Protein AF-A0A3N6SFM1-F1 (afdb_monomer_lite)

Secondary structure (DSSP, 8-state):
-----EEEE-TTS-EEEEE-TT--EEEEEEE-TTS-EEEEEESS--SS---EEETTEEEETTTTEEE-

Organism: NCBI:txid69224

Foldseek 3Di:
DDWDKDFDADPQAFTAFIAGPVRDTQKGFDADPVQHGPDIDGDHHPPDDPQDRGVQWGQPPVVRDTGD

Sequence (68 aa):
EP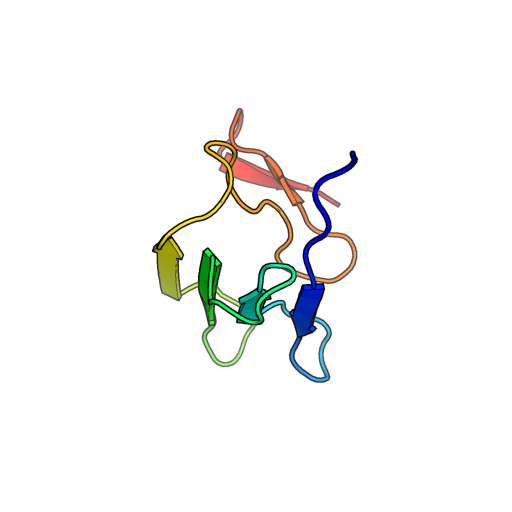EIYWYHCQPNGTPERLTDKAGRVCWQGHNGAWGKLLREERLNGPDDAQNLRMQGQYLDRKSYYFRK

pLDDT: mean 74.47, std 10.74, range [55.19, 89.75]

Radius of gyration: 12.05 Å; chains: 1; bounding box: 29×28×27 Å

InterPro domains:
  IPR001826 RHS protein, conserved region [PF03527] (4-40)

Structure (mmCIF, N/CA/C/O backbone):
data_AF-A0A3N6SFM1-F1
#
_entry.id   AF-A0A3N6SFM1-F1
#
loop_
_atom_site.group_PDB
_atom_site.id
_atom_site.type_symbol
_atom_site.label_atom_id
_atom_site.label_alt_id
_atom_site.label_comp_id
_atom_site.label_asym_id
_atom_site.label_entity_id
_atom_site.label_seq_id
_atom_site.pdbx_PDB_ins_code
_atom_site.Cartn_x
_atom_site.Cartn_y
_atom_site.Cartn_z
_atom_site.occupancy
_atom_site.B_iso_or_equiv
_atom_site.auth_seq_id
_atom_site.auth_comp_id
_atom_site.auth_asym_id
_atom_site.auth_atom_id
_atom_site.pdbx_PDB_model_num
ATOM 1 N N . GLU A 1 1 ? -18.307 4.730 12.729 1.00 72.69 1 GLU A N 1
ATOM 2 C CA . GLU A 1 1 ? -17.250 3.706 12.892 1.00 72.69 1 GLU A CA 1
ATOM 3 C C . GLU A 1 1 ? -16.096 4.047 11.962 1.00 72.69 1 GLU A C 1
ATOM 5 O O . GLU A 1 1 ? -16.377 4.618 10.912 1.00 72.69 1 GLU A O 1
ATOM 10 N N . PRO A 1 2 ? -14.836 3.766 12.326 1.00 74.69 2 PRO A N 1
ATOM 11 C CA . PRO A 1 2 ? -13.713 3.964 11.415 1.00 74.69 2 PRO A CA 1
ATOM 12 C C . PRO A 1 2 ? -13.800 2.994 10.229 1.00 74.69 2 PRO A C 1
ATOM 14 O O . PRO A 1 2 ? -14.165 1.829 10.397 1.00 74.69 2 PRO A O 1
ATOM 17 N N . GLU A 1 3 ? -13.436 3.461 9.036 1.00 80.06 3 GLU A N 1
ATOM 18 C CA . GLU A 1 3 ? -13.210 2.577 7.893 1.00 80.06 3 GLU A CA 1
ATOM 19 C C . GLU A 1 3 ? -11.833 1.920 8.016 1.00 80.06 3 GLU A C 1
ATOM 21 O O . GLU A 1 3 ? -10.828 2.593 8.246 1.00 80.06 3 GLU A O 1
ATOM 26 N N . ILE A 1 4 ? -11.790 0.594 7.882 1.00 83.94 4 ILE A N 1
ATOM 27 C CA . ILE A 1 4 ? -10.563 -0.201 7.982 1.00 83.94 4 ILE A CA 1
ATOM 28 C C . ILE A 1 4 ? -10.307 -0.860 6.632 1.00 83.94 4 ILE A C 1
ATOM 30 O O . ILE A 1 4 ? -11.213 -1.452 6.041 1.00 83.94 4 ILE A O 1
ATOM 34 N N . TYR A 1 5 ? -9.056 -0.776 6.185 1.00 85.88 5 TYR A N 1
ATOM 35 C CA . TYR A 1 5 ? -8.582 -1.377 4.948 1.00 85.88 5 TYR A CA 1
ATOM 36 C C . TYR A 1 5 ? -7.325 -2.210 5.201 1.00 85.88 5 TYR A C 1
ATOM 38 O O . TYR A 1 5 ? -6.508 -1.875 6.061 1.00 85.88 5 TYR A O 1
ATOM 46 N N . TRP A 1 6 ? -7.149 -3.271 4.415 1.00 87.56 6 TRP A N 1
ATOM 47 C CA . TRP A 1 6 ? -6.005 -4.179 4.514 1.00 87.56 6 TRP A CA 1
ATOM 48 C C . TRP A 1 6 ? -5.151 -4.115 3.259 1.00 87.56 6 TRP A C 1
ATOM 50 O O . TRP A 1 6 ? -5.649 -4.289 2.144 1.00 87.56 6 TRP A O 1
ATOM 60 N N . TYR A 1 7 ? -3.856 -3.888 3.458 1.00 86.88 7 TYR A N 1
ATOM 61 C CA . TYR A 1 7 ? -2.863 -3.955 2.397 1.00 86.88 7 TYR A CA 1
ATOM 62 C C . TYR A 1 7 ? -2.377 -5.380 2.191 1.00 86.88 7 TYR A C 1
ATOM 64 O O . TYR A 1 7 ? -2.036 -6.078 3.145 1.00 86.88 7 TYR A O 1
ATOM 72 N N . HIS A 1 8 ? -2.255 -5.754 0.924 1.00 87.69 8 HIS A N 1
ATOM 73 C CA . HIS A 1 8 ? -1.573 -6.964 0.490 1.00 87.69 8 HIS A CA 1
ATOM 74 C C . HIS A 1 8 ? -0.302 -6.537 -0.230 1.00 87.69 8 HIS A C 1
ATOM 76 O O . HIS A 1 8 ? -0.366 -5.804 -1.223 1.00 87.69 8 HIS A O 1
ATOM 82 N N . CYS A 1 9 ? 0.842 -6.955 0.303 1.00 86.25 9 CYS A N 1
ATOM 83 C CA . CYS A 1 9 ? 2.155 -6.553 -0.181 1.00 86.25 9 CYS A CA 1
ATOM 84 C C . CYS A 1 9 ? 2.958 -7.764 -0.659 1.00 86.25 9 CYS A C 1
ATOM 86 O O . CYS A 1 9 ? 2.874 -8.846 -0.078 1.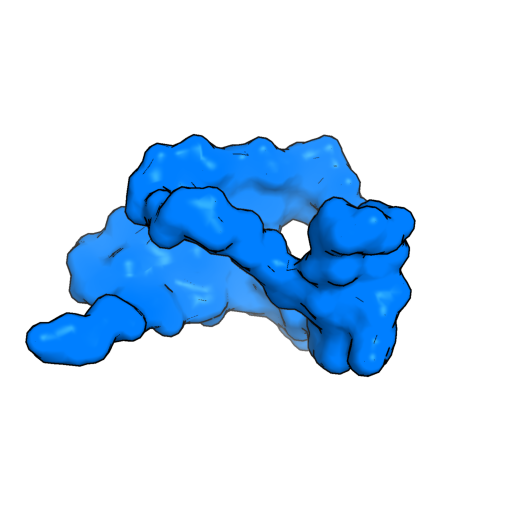00 86.25 9 CYS A O 1
ATOM 88 N N . GLN A 1 10 ? 3.803 -7.543 -1.662 1.00 83.19 10 GLN A N 1
ATOM 89 C CA . GLN A 1 10 ? 4.866 -8.468 -2.039 1.00 83.19 10 GLN A CA 1
ATOM 90 C C . GLN A 1 10 ? 5.874 -8.646 -0.890 1.00 83.19 10 GLN A C 1
ATOM 92 O O . GLN A 1 10 ? 5.994 -7.762 -0.034 1.00 83.19 10 GLN A O 1
ATOM 97 N N . PRO A 1 11 ? 6.697 -9.714 -0.909 1.00 82.06 11 PRO A N 1
ATOM 98 C CA . PRO A 1 11 ? 7.758 -9.920 0.082 1.00 82.06 11 PRO A CA 1
ATOM 99 C C . PRO A 1 11 ? 8.754 -8.755 0.200 1.00 82.06 11 PRO A C 1
ATOM 101 O O . PRO A 1 11 ? 9.324 -8.533 1.262 1.00 82.06 11 PRO A O 1
ATOM 104 N N . ASN A 1 12 ? 8.945 -7.983 -0.875 1.00 78.69 12 ASN A N 1
ATOM 105 C CA . ASN A 1 12 ? 9.794 -6.786 -0.891 1.00 78.69 12 ASN A CA 1
ATOM 106 C C . ASN A 1 12 ? 9.114 -5.531 -0.290 1.00 78.69 12 ASN A C 1
ATOM 108 O O . ASN A 1 12 ? 9.702 -4.451 -0.301 1.00 78.69 12 ASN A O 1
ATOM 112 N N . GLY A 1 13 ? 7.875 -5.648 0.201 1.00 77.62 13 GLY A N 1
ATOM 113 C CA . GLY A 1 13 ? 7.105 -4.558 0.801 1.00 77.62 13 GLY A CA 1
ATOM 114 C C . GLY A 1 13 ? 6.333 -3.677 -0.187 1.00 77.62 13 GLY A C 1
ATOM 115 O O . GLY A 1 13 ? 5.739 -2.686 0.237 1.00 77.62 13 GLY A O 1
ATOM 116 N N . THR A 1 14 ? 6.315 -4.012 -1.479 1.00 82.56 14 THR A N 1
ATOM 117 C CA . THR A 1 14 ? 5.533 -3.282 -2.489 1.00 82.56 14 THR A CA 1
ATOM 118 C C . THR A 1 14 ? 4.046 -3.641 -2.354 1.00 82.56 14 THR A C 1
ATOM 120 O O . THR A 1 14 ? 3.719 -4.826 -2.431 1.00 82.56 14 THR A O 1
ATOM 123 N N . PRO A 1 15 ? 3.124 -2.677 -2.172 1.00 82.56 15 PRO A N 1
ATOM 124 C CA . PRO A 1 15 ? 1.699 -2.940 -2.103 1.00 82.56 15 PRO A CA 1
ATOM 125 C C . PRO A 1 15 ? 1.153 -3.295 -3.489 1.00 82.56 15 PRO A C 1
ATOM 127 O O . PRO A 1 15 ? 1.376 -2.587 -4.474 1.00 82.56 15 PRO A O 1
ATOM 130 N N . GLU A 1 16 ? 0.399 -4.388 -3.550 1.00 86.75 16 GLU A N 1
ATOM 131 C CA . GLU A 1 16 ? -0.270 -4.869 -4.762 1.00 86.75 16 GLU A CA 1
ATOM 132 C C . GLU A 1 16 ? -1.773 -4.647 -4.703 1.00 86.75 16 GLU A C 1
ATOM 134 O O . GLU A 1 16 ? -2.402 -4.444 -5.738 1.00 86.75 16 GLU A O 1
ATOM 139 N N . ARG A 1 17 ? -2.372 -4.687 -3.508 1.00 88.19 17 ARG A N 1
ATOM 140 C CA . ARG A 1 17 ? -3.828 -4.630 -3.362 1.00 88.19 17 ARG A CA 1
ATOM 141 C C . ARG A 1 17 ? -4.266 -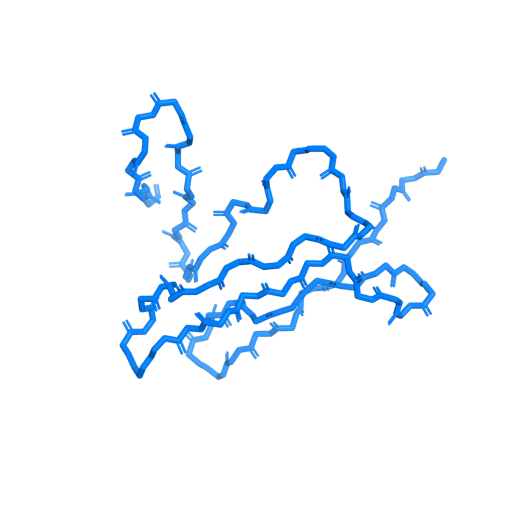4.001 -2.049 1.00 88.19 17 ARG A C 1
ATOM 143 O O . ARG A 1 17 ? -3.591 -4.145 -1.033 1.00 88.19 17 ARG A O 1
ATOM 150 N N . LEU A 1 18 ? -5.432 -3.362 -2.077 1.00 87.69 18 LEU A N 1
ATOM 151 C CA . LEU A 1 18 ? -6.173 -2.901 -0.906 1.00 87.69 18 LEU A CA 1
ATOM 152 C C . LEU A 1 18 ? -7.553 -3.562 -0.886 1.00 87.69 18 LEU A C 1
ATOM 154 O O . LEU A 1 18 ? -8.246 -3.543 -1.908 1.00 87.69 18 LEU A O 1
ATOM 158 N N . THR A 1 19 ? -7.962 -4.100 0.261 1.00 89.75 19 THR A N 1
ATOM 159 C CA . THR A 1 19 ? -9.309 -4.659 0.448 1.00 89.75 19 THR A CA 1
ATOM 160 C C . THR A 1 19 ? -10.077 -3.991 1.582 1.00 89.75 19 THR A C 1
ATOM 162 O O . THR A 1 19 ? -9.469 -3.582 2.573 1.00 89.75 19 THR A O 1
ATOM 165 N N . ASP A 1 20 ? -11.403 -3.910 1.445 1.00 88.50 20 ASP A N 1
ATOM 166 C CA . ASP A 1 20 ? -12.321 -3.483 2.509 1.00 88.50 20 ASP A CA 1
ATOM 167 C C . ASP A 1 20 ? -12.564 -4.595 3.550 1.00 88.50 20 ASP A C 1
ATOM 169 O O . ASP A 1 20 ? -12.067 -5.720 3.439 1.00 88.50 20 ASP A O 1
ATOM 173 N N . LYS A 1 21 ? -13.392 -4.289 4.557 1.00 88.94 21 LYS A N 1
ATOM 174 C CA . LYS A 1 21 ? -13.802 -5.233 5.614 1.00 88.94 21 LYS A CA 1
ATOM 175 C C . LYS A 1 21 ? -14.583 -6.448 5.121 1.00 88.94 21 LYS A C 1
ATOM 177 O O . LYS A 1 21 ? -14.688 -7.433 5.840 1.00 88.94 21 LYS A O 1
ATOM 182 N N . ALA A 1 22 ? -15.155 -6.372 3.924 1.00 89.75 22 ALA A N 1
ATOM 183 C CA . ALA A 1 22 ? -15.857 -7.472 3.280 1.00 89.75 22 ALA A CA 1
ATOM 184 C C . ALA A 1 22 ? -14.938 -8.268 2.332 1.00 89.75 22 ALA A C 1
ATOM 186 O O . ALA A 1 22 ? -15.413 -9.171 1.646 1.00 89.75 22 ALA A O 1
ATOM 187 N N . GLY A 1 23 ? -13.641 -7.939 2.273 1.00 87.62 23 GLY A N 1
ATOM 188 C CA . GLY A 1 23 ? -12.665 -8.573 1.390 1.00 87.62 23 GLY A CA 1
ATOM 189 C C . GLY A 1 23 ? -12.753 -8.120 -0.069 1.00 87.62 23 GLY A C 1
ATOM 190 O O . GLY A 1 23 ? -12.098 -8.711 -0.929 1.00 87.62 23 GLY A O 1
ATOM 191 N N . ARG A 1 24 ? -13.540 -7.086 -0.384 1.00 89.06 24 ARG A N 1
ATOM 192 C CA . ARG A 1 24 ? -13.653 -6.561 -1.750 1.00 89.06 24 ARG A CA 1
ATOM 193 C C . ARG A 1 24 ? -12.426 -5.744 -2.097 1.00 89.06 24 ARG A C 1
ATOM 195 O O . ARG A 1 24 ? -11.911 -5.004 -1.266 1.00 89.06 24 ARG A O 1
ATOM 202 N N . VAL A 1 25 ? -11.979 -5.857 -3.344 1.00 86.88 25 VAL A N 1
ATOM 203 C CA . VAL A 1 25 ? -10.830 -5.097 -3.837 1.00 86.88 25 VAL A CA 1
ATOM 204 C C . VAL A 1 25 ? -11.238 -3.650 -4.086 1.00 86.88 25 VAL A C 1
ATOM 206 O O . VAL A 1 25 ? -12.113 -3.372 -4.901 1.00 86.88 25 VAL A O 1
ATOM 209 N N . CYS A 1 26 ? -10.575 -2.731 -3.393 1.00 86.06 26 CYS A N 1
ATOM 210 C CA . CYS A 1 26 ? -10.798 -1.291 -3.507 1.00 86.06 26 CYS A CA 1
ATOM 211 C C . CYS A 1 26 ? -9.761 -0.630 -4.424 1.00 86.06 26 CYS A C 1
ATOM 213 O O . CYS A 1 26 ? -10.067 0.332 -5.129 1.00 86.06 26 CYS A O 1
ATOM 215 N N . TRP A 1 27 ? -8.540 -1.170 -4.430 1.00 86.50 27 TRP A N 1
ATOM 216 C CA . TRP A 1 27 ? -7.415 -0.707 -5.240 1.00 86.50 27 TRP A CA 1
ATOM 217 C C . TRP A 1 27 ? -6.494 -1.876 -5.592 1.00 86.50 27 TRP A C 1
ATOM 219 O O . TRP A 1 27 ? -6.295 -2.780 -4.773 1.00 86.50 27 TRP A O 1
ATOM 229 N N . GLN A 1 28 ? -5.901 -1.831 -6.783 1.00 85.44 28 GLN A N 1
ATOM 230 C CA . GLN A 1 28 ? -4.872 -2.767 -7.218 1.00 85.44 28 GLN A CA 1
ATOM 231 C C . GLN A 1 28 ? -3.773 -2.043 -8.005 1.00 85.44 28 GLN A C 1
ATOM 233 O O . GLN A 1 28 ? -4.044 -1.263 -8.918 1.00 85.44 28 GLN A O 1
ATOM 238 N N . GLY A 1 29 ? -2.519 -2.312 -7.648 1.00 83.38 29 GLY A N 1
ATOM 239 C CA . GLY A 1 29 ? -1.336 -1.820 -8.341 1.00 83.38 29 GLY A CA 1
ATOM 240 C C . GLY A 1 29 ? -0.620 -2.962 -9.046 1.00 83.38 29 GLY A C 1
ATOM 241 O O . GLY A 1 29 ? -0.302 -3.979 -8.433 1.00 83.38 29 GLY A O 1
ATOM 242 N N . HIS A 1 30 ? -0.336 -2.790 -10.333 1.00 80.69 30 HIS A N 1
ATOM 243 C CA . HIS A 1 30 ? 0.519 -3.700 -11.085 1.00 80.69 30 HIS A CA 1
ATOM 244 C C . HIS A 1 30 ? 1.911 -3.098 -11.177 1.00 80.69 30 HIS A C 1
ATOM 246 O O . HIS A 1 30 ? 2.119 -2.086 -11.849 1.00 80.69 30 HIS A O 1
ATOM 252 N N . ASN A 1 31 ? 2.860 -3.721 -10.488 1.00 76.75 31 ASN A N 1
ATOM 253 C CA . ASN A 1 31 ? 4.245 -3.278 -10.438 1.00 76.75 31 ASN A CA 1
ATOM 254 C C . ASN A 1 31 ? 5.109 -4.147 -11.359 1.00 76.75 31 ASN A C 1
ATOM 256 O O . ASN A 1 31 ? 4.912 -5.356 -11.460 1.00 76.75 31 ASN A O 1
ATOM 260 N N . GLY A 1 32 ? 6.068 -3.528 -12.042 1.00 73.62 32 GLY A N 1
ATOM 261 C CA . GLY A 1 32 ? 7.103 -4.246 -12.780 1.00 73.62 32 GLY A CA 1
ATOM 262 C C . GLY A 1 32 ? 8.123 -4.884 -11.836 1.00 73.62 32 GLY A C 1
ATOM 263 O O . GLY A 1 32 ? 8.131 -4.605 -10.638 1.00 73.62 32 GLY A O 1
ATOM 264 N N . ALA A 1 33 ? 9.043 -5.676 -12.394 1.00 70.88 33 ALA A N 1
ATOM 265 C CA . ALA A 1 33 ? 10.063 -6.424 -11.642 1.00 70.88 33 ALA A CA 1
ATOM 266 C C . ALA A 1 33 ? 10.904 -5.576 -10.661 1.00 70.88 33 ALA A C 1
ATOM 268 O O . ALA A 1 33 ? 11.456 -6.108 -9.704 1.00 70.88 33 ALA A O 1
ATOM 269 N N . TRP A 1 34 ? 10.974 -4.258 -10.876 1.00 70.19 34 TRP A N 1
ATOM 270 C CA . TRP A 1 34 ? 11.748 -3.312 -10.067 1.00 70.19 34 TRP A CA 1
ATOM 271 C C . TRP A 1 34 ? 10.883 -2.326 -9.266 1.00 70.19 34 TRP A C 1
ATOM 273 O O . TRP A 1 34 ? 11.330 -1.227 -8.957 1.00 70.19 34 TRP A O 1
ATOM 283 N N . GLY A 1 35 ? 9.619 -2.661 -8.982 1.00 66.56 35 GLY A N 1
ATOM 284 C CA . GLY A 1 35 ? 8.734 -1.816 -8.163 1.00 66.56 35 GLY A CA 1
ATOM 285 C C . GLY A 1 35 ? 8.188 -0.574 -8.880 1.00 66.56 35 GLY A C 1
ATOM 286 O O . GLY A 1 35 ? 7.482 0.232 -8.279 1.00 66.56 35 GLY A O 1
ATOM 287 N N . LYS A 1 36 ? 8.468 -0.411 -10.181 1.00 71.44 36 LYS A N 1
ATOM 288 C CA . LYS A 1 36 ? 7.836 0.631 -10.998 1.00 71.44 36 LYS A CA 1
ATOM 289 C C . LYS A 1 36 ? 6.352 0.305 -11.160 1.00 71.44 36 LYS A C 1
ATOM 291 O O . LYS A 1 36 ? 6.025 -0.719 -11.757 1.00 71.44 36 LYS A O 1
ATOM 296 N N . LEU A 1 37 ? 5.475 1.193 -10.699 1.00 72.12 37 LEU A N 1
ATOM 297 C CA . LEU A 1 37 ? 4.038 1.088 -10.941 1.00 72.12 37 LEU A CA 1
ATOM 298 C C . LEU A 1 37 ? 3.767 1.205 -12.447 1.00 72.12 37 LEU A C 1
ATOM 300 O O . LEU A 1 37 ? 4.015 2.248 -13.053 1.00 72.12 37 LEU A O 1
ATOM 304 N N . LEU A 1 38 ? 3.303 0.117 -13.055 1.00 78.56 38 LEU A N 1
ATOM 305 C CA . LEU A 1 38 ? 2.965 0.042 -14.476 1.00 78.56 38 LEU A CA 1
ATOM 306 C C . LEU A 1 38 ? 1.515 0.453 -14.717 1.00 78.56 38 LEU A C 1
ATOM 308 O O . LEU A 1 38 ? 1.217 1.113 -15.709 1.00 78.56 38 LEU A O 1
ATOM 312 N N . ARG A 1 39 ? 0.615 0.055 -13.814 1.00 76.44 39 ARG A N 1
ATOM 313 C CA . ARG A 1 39 ? -0.817 0.339 -13.902 1.00 76.44 39 ARG A CA 1
ATOM 314 C C . ARG A 1 39 ? -1.432 0.412 -12.510 1.00 76.44 39 ARG A C 1
ATOM 316 O O . ARG A 1 39 ? -1.057 -0.350 -11.624 1.00 76.44 39 ARG A O 1
ATOM 323 N N . GLU A 1 40 ? -2.383 1.322 -12.354 1.00 78.56 40 GLU A N 1
ATOM 324 C CA . GLU A 1 40 ? -3.207 1.486 -11.158 1.00 78.56 40 GLU A CA 1
ATOM 325 C C . GLU A 1 40 ? -4.671 1.273 -11.543 1.00 78.56 40 GLU A C 1
ATOM 327 O O . GLU A 1 40 ? -5.158 1.876 -12.499 1.00 78.56 40 GLU A O 1
ATOM 332 N N . GLU A 1 41 ? -5.361 0.413 -10.802 1.00 79.50 41 GLU A N 1
ATOM 333 C CA . GLU A 1 41 ? -6.799 0.199 -10.911 1.00 79.50 41 GLU A CA 1
ATOM 334 C C . GLU A 1 41 ? -7.467 0.631 -9.609 1.00 79.50 41 GLU A C 1
ATOM 336 O O . GLU A 1 41 ? -7.182 0.105 -8.530 1.00 79.50 41 GLU A O 1
ATOM 341 N N . ARG A 1 42 ? -8.375 1.600 -9.720 1.00 75.62 42 ARG A N 1
ATOM 342 C CA . ARG A 1 42 ? -9.297 1.977 -8.650 1.00 75.62 42 ARG A CA 1
ATOM 343 C C . ARG A 1 42 ? -10.649 1.360 -8.950 1.00 75.62 42 ARG A C 1
ATOM 345 O O . ARG A 1 42 ? -11.180 1.570 -10.036 1.00 75.62 42 ARG A O 1
ATOM 352 N N . LEU A 1 43 ? -11.179 0.619 -7.986 1.00 73.38 43 LEU A N 1
ATOM 353 C CA . LEU A 1 43 ? -12.474 -0.035 -8.114 1.00 73.38 43 LEU A CA 1
ATOM 354 C C . LEU A 1 43 ? -13.479 0.709 -7.240 1.00 73.38 43 LEU A C 1
ATOM 356 O O . LEU A 1 43 ? -14.179 1.575 -7.740 1.00 73.38 43 LEU A O 1
ATOM 360 N N . ASN A 1 44 ? -13.468 0.446 -5.932 1.00 67.38 44 ASN A N 1
ATOM 361 C CA . ASN A 1 44 ? -14.396 1.025 -4.956 1.00 67.38 44 ASN A CA 1
ATOM 362 C C . ASN A 1 44 ? -13.647 1.403 -3.663 1.00 67.38 44 ASN A C 1
ATOM 364 O O . ASN A 1 44 ? -13.869 0.805 -2.611 1.00 67.38 44 ASN A O 1
ATOM 368 N N . GLY A 1 45 ? -12.675 2.311 -3.762 1.00 64.12 45 GLY A N 1
ATOM 369 C CA . GLY A 1 45 ? -11.890 2.813 -2.626 1.00 64.12 45 GLY A CA 1
ATOM 370 C C . GLY A 1 45 ? -12.174 4.286 -2.324 1.00 64.12 45 GLY A C 1
ATOM 371 O O . GLY A 1 45 ? -12.882 4.924 -3.101 1.00 64.12 45 GLY A O 1
ATOM 372 N N . PRO A 1 46 ? -11.613 4.836 -1.233 1.00 62.00 46 PRO A N 1
ATOM 373 C CA . PRO A 1 46 ? -11.765 6.251 -0.900 1.00 62.00 46 PRO A CA 1
ATOM 374 C C . PRO A 1 46 ? -11.337 7.156 -2.069 1.00 62.00 46 PRO A C 1
ATOM 376 O O . PRO A 1 46 ? -10.436 6.809 -2.841 1.00 62.00 46 PRO A O 1
ATOM 379 N N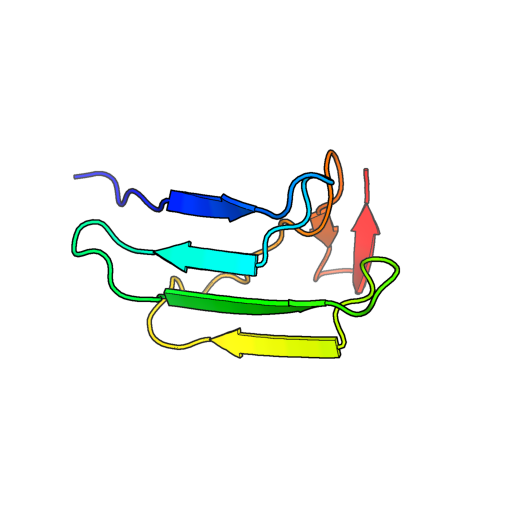 . ASP A 1 47 ? -11.984 8.319 -2.211 1.00 57.38 47 ASP A N 1
ATOM 380 C CA . ASP A 1 47 ? -11.705 9.296 -3.281 1.00 57.38 47 ASP A CA 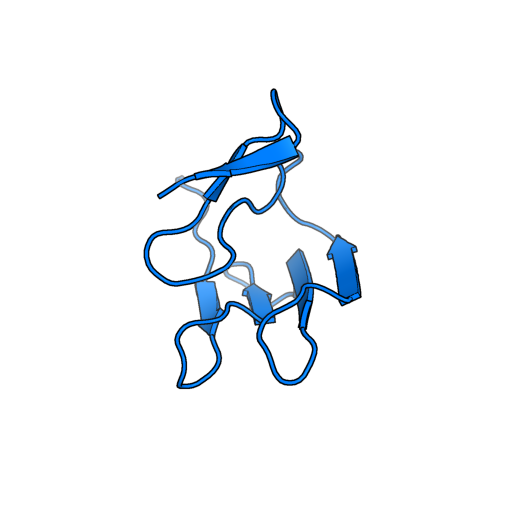1
ATOM 381 C C . ASP A 1 47 ? -10.229 9.723 -3.297 1.00 57.38 47 ASP A C 1
ATOM 383 O O . ASP A 1 47 ? -9.641 9.963 -4.356 1.00 57.38 47 ASP A O 1
ATOM 387 N N . ASP A 1 48 ? -9.574 9.682 -2.140 1.00 57.50 48 ASP A N 1
ATOM 388 C CA . ASP A 1 48 ? -8.146 9.912 -2.002 1.00 57.50 48 ASP A CA 1
ATOM 389 C C . ASP A 1 48 ? -7.317 8.700 -2.469 1.00 57.50 48 ASP A C 1
ATOM 391 O O . ASP A 1 48 ? -7.356 7.607 -1.909 1.00 57.50 48 ASP A O 1
ATOM 395 N N . ALA A 1 49 ? -6.519 8.937 -3.515 1.00 58.62 49 ALA A N 1
ATOM 396 C CA . ALA A 1 49 ? -5.333 8.171 -3.918 1.00 58.62 49 ALA A CA 1
ATOM 397 C C . ALA A 1 49 ? -4.706 7.336 -2.813 1.00 58.62 49 ALA A C 1
ATOM 399 O O . ALA A 1 49 ? -4.080 7.903 -1.927 1.00 58.62 49 ALA A O 1
ATOM 400 N N . GLN A 1 50 ? -4.707 6.010 -2.966 1.00 64.31 50 GLN A N 1
ATOM 401 C CA . GLN A 1 50 ? -3.684 5.165 -2.387 1.00 64.31 50 GLN A CA 1
ATOM 402 C C . GLN A 1 50 ? -2.293 5.747 -2.659 1.00 64.31 50 GLN A C 1
ATOM 404 O O . GLN A 1 50 ? -1.834 5.756 -3.806 1.00 64.31 50 GLN A O 1
ATOM 409 N N . ASN A 1 51 ? -1.631 6.238 -1.611 1.00 65.12 51 ASN A N 1
ATOM 410 C CA . ASN A 1 51 ? -0.350 6.936 -1.731 1.00 65.12 51 ASN A CA 1
ATOM 411 C C . ASN A 1 51 ? 0.854 6.045 -1.398 1.00 65.12 51 ASN A C 1
ATOM 413 O O . ASN A 1 51 ? 1.969 6.403 -1.758 1.00 65.12 51 ASN A O 1
ATOM 417 N N . LEU A 1 52 ? 0.662 4.883 -0.770 1.00 64.75 52 LEU A N 1
ATOM 418 C CA . LEU A 1 52 ? 1.752 3.956 -0.445 1.00 64.75 52 LEU A CA 1
ATOM 419 C C . LEU A 1 52 ? 2.247 3.208 -1.696 1.00 64.75 52 LEU A C 1
ATOM 421 O O . LEU A 1 52 ? 1.454 2.819 -2.561 1.00 64.75 52 LEU A O 1
ATOM 425 N N . ARG A 1 53 ? 3.574 3.056 -1.815 1.00 67.50 53 ARG A N 1
ATOM 426 C CA . ARG A 1 53 ? 4.247 2.489 -3.005 1.00 67.50 53 ARG A CA 1
ATOM 427 C C . ARG A 1 53 ? 5.392 1.539 -2.670 1.00 67.50 53 ARG A C 1
ATOM 429 O O . ARG A 1 53 ? 5.426 0.436 -3.180 1.00 67.50 53 ARG A O 1
ATOM 436 N N . MET A 1 54 ? 6.321 1.931 -1.812 1.00 62.94 54 MET A N 1
ATOM 437 C CA . MET A 1 54 ? 7.352 1.042 -1.259 1.00 62.94 54 MET A CA 1
ATOM 438 C C . MET A 1 54 ? 7.514 1.367 0.226 1.00 62.94 54 MET A C 1
ATOM 440 O O . MET A 1 54 ? 6.981 2.377 0.692 1.00 62.94 54 MET A O 1
ATOM 444 N N . GLN A 1 55 ? 8.238 0.536 0.980 1.00 58.78 55 GLN A N 1
ATOM 445 C CA . GLN A 1 55 ? 8.549 0.851 2.377 1.00 58.78 55 GLN A CA 1
ATOM 446 C C . GLN A 1 55 ? 9.188 2.241 2.482 1.00 58.78 55 GLN A C 1
ATOM 448 O O . GLN A 1 55 ? 10.215 2.512 1.858 1.00 58.78 55 GLN A O 1
ATOM 453 N N . GLY A 1 56 ? 8.546 3.122 3.252 1.00 64.75 56 GLY A N 1
ATOM 454 C CA . GLY A 1 56 ? 8.970 4.512 3.391 1.00 64.75 56 GLY A CA 1
ATOM 455 C C . GLY A 1 56 ? 8.907 5.295 2.081 1.00 64.75 56 GLY A C 1
ATOM 456 O O . GLY A 1 56 ? 9.813 6.070 1.823 1.00 64.75 56 GLY A O 1
ATOM 457 N N . GLN A 1 57 ? 7.917 5.047 1.215 1.00 66.62 57 GLN A N 1
ATOM 458 C CA . GLN A 1 57 ? 7.624 5.906 0.068 1.00 66.62 57 GLN A CA 1
ATOM 459 C C . GLN A 1 57 ? 6.135 6.228 -0.028 1.00 66.62 57 GLN A C 1
ATOM 461 O O . GL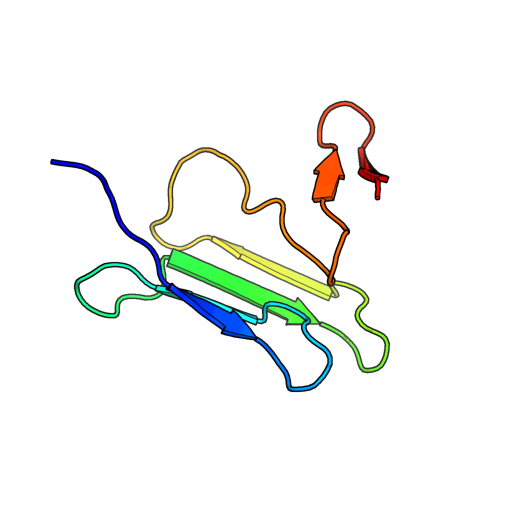N A 1 57 ? 5.298 5.320 -0.102 1.00 66.62 57 GLN A O 1
ATOM 466 N N . TYR A 1 58 ? 5.827 7.522 -0.118 1.00 70.75 58 TYR A N 1
ATOM 467 C CA . TYR A 1 58 ? 4.496 8.018 -0.447 1.00 70.75 58 TYR A CA 1
ATOM 468 C C . TYR A 1 58 ? 4.506 8.833 -1.740 1.00 70.75 58 TYR A C 1
ATOM 470 O O . TYR A 1 58 ? 5.422 9.611 -2.011 1.00 70.75 58 TYR A O 1
ATOM 478 N N . LEU A 1 59 ? 3.465 8.650 -2.548 1.00 67.31 59 LEU A N 1
ATOM 479 C CA . LEU A 1 59 ? 3.180 9.486 -3.704 1.00 67.31 59 LEU A CA 1
ATOM 480 C C . LEU A 1 59 ? 2.705 10.859 -3.218 1.00 67.31 59 LEU A C 1
ATOM 482 O O . LEU A 1 59 ? 1.596 10.996 -2.702 1.00 67.31 59 LEU A O 1
ATOM 486 N N . ASP A 1 60 ? 3.531 11.882 -3.416 1.00 66.69 60 ASP A N 1
ATOM 487 C CA . ASP A 1 60 ? 3.135 13.274 -3.247 1.00 66.69 60 ASP A CA 1
ATOM 488 C C . ASP A 1 60 ? 2.423 13.737 -4.521 1.00 66.69 60 ASP A C 1
ATOM 490 O O . ASP A 1 60 ? 3.063 14.103 -5.503 1.00 66.69 60 ASP A O 1
ATOM 494 N N . ARG A 1 61 ? 1.087 13.732 -4.525 1.00 62.19 61 ARG A N 1
ATOM 495 C CA . ARG A 1 61 ? 0.290 14.182 -5.682 1.00 62.19 61 ARG A CA 1
ATOM 496 C C . ARG A 1 61 ? 0.352 15.694 -5.919 1.00 62.19 61 ARG A C 1
ATOM 498 O O . ARG A 1 61 ? 0.007 16.122 -7.015 1.00 62.19 61 ARG A O 1
ATOM 505 N N . LYS A 1 62 ? 0.813 16.506 -4.954 1.00 63.81 62 LYS A N 1
ATOM 506 C CA . LYS A 1 62 ? 1.031 17.945 -5.196 1.00 63.81 62 LYS A CA 1
ATOM 507 C C . LYS A 1 62 ? 2.228 18.181 -6.105 1.00 63.81 62 LYS A C 1
ATOM 509 O O . LYS A 1 62 ? 2.228 19.146 -6.862 1.00 63.81 62 LYS A O 1
ATOM 514 N N . SER A 1 63 ? 3.243 17.326 -6.020 1.00 65.38 63 SER A N 1
ATOM 515 C CA . SER A 1 63 ? 4.478 17.485 -6.795 1.00 65.38 63 SER A CA 1
ATOM 516 C C . SER A 1 63 ? 4.740 16.340 -7.779 1.00 65.38 63 SER A C 1
ATOM 518 O O . SER A 1 63 ? 5.685 16.422 -8.551 1.00 65.38 63 SER A O 1
ATOM 520 N N . TYR A 1 64 ? 3.906 15.297 -7.773 1.00 59.66 64 TYR A N 1
ATOM 521 C CA . TYR A 1 64 ? 4.054 14.036 -8.515 1.00 59.66 64 TYR A CA 1
ATOM 522 C C . TYR A 1 64 ? 5.340 13.245 -8.210 1.00 59.66 64 TYR A C 1
ATOM 524 O O . TYR A 1 64 ? 5.661 12.290 -8.916 1.00 59.66 64 TYR A O 1
ATOM 532 N N . TYR A 1 65 ? 6.062 13.597 -7.143 1.00 55.88 65 TYR A N 1
ATOM 533 C CA . TYR A 1 65 ? 7.271 12.895 -6.711 1.00 55.88 65 TYR A CA 1
ATOM 534 C C . TYR A 1 65 ? 6.959 11.859 -5.630 1.00 55.88 65 TYR A C 1
ATOM 536 O O . TYR A 1 65 ? 6.035 12.017 -4.835 1.00 55.88 65 TYR A O 1
ATOM 544 N N . PHE A 1 66 ? 7.773 10.809 -5.565 1.00 56.47 66 PHE A N 1
ATOM 545 C CA . PHE A 1 66 ? 7.791 9.908 -4.417 1.00 56.47 66 PHE A CA 1
ATOM 546 C C . PHE A 1 66 ? 8.699 10.506 -3.347 1.00 56.47 66 PHE A C 1
ATOM 548 O O . PHE A 1 66 ? 9.863 10.805 -3.618 1.00 56.47 66 PHE A O 1
ATOM 555 N N . ARG A 1 67 ? 8.174 10.701 -2.141 1.00 55.19 67 ARG A N 1
ATOM 556 C CA . ARG A 1 67 ? 8.962 11.151 -0.990 1.00 55.19 67 ARG A CA 1
ATOM 557 C C . ARG A 1 67 ? 9.181 10.001 -0.022 1.00 55.19 67 ARG A C 1
ATOM 559 O O . ARG A 1 67 ? 8.345 9.100 0.046 1.00 55.19 67 ARG A O 1
ATOM 566 N N . LYS A 1 68 ? 10.303 10.061 0.699 1.00 57.47 68 LYS A N 1
ATOM 567 C CA . LYS A 1 68 ? 10.539 9.213 1.866 1.00 57.47 68 LYS A CA 1
ATOM 568 C C . LYS A 1 68 ? 9.807 9.730 3.094 1.00 57.47 68 LYS A C 1
ATOM 570 O O . LYS A 1 68 ? 9.683 10.972 3.205 1.00 57.47 68 LYS A O 1
#